Protein AF-A0A4R4NJF9-F1 (afdb_monomer)

Secondary structure (DSSP, 8-state):
-------PPPHHHHHHHHHHHHHHHHHHHHHHHHHTT-EEEEETTEEEEE-TT-S-EEEEEEEEEGGGTTEEEEE-TT--EEEESSGGGHHHHHHHHHHHHHHHTT-

Foldseek 3Di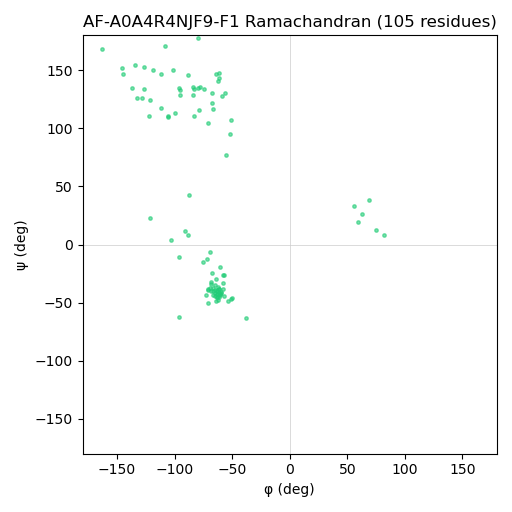:
DDDDPPPDPDPVVVVVVVQVLLQVLLVLLCVLLVVVVWDWDRDRQWIWTHHPPDPDIKIWGWFFDVVVVRFIFIAIPVRDTQGTSDNVCSVRSNVSVVVVNVVVRVD

pLDDT: mean 83.76, std 11.47, range [50.47, 93.5]

Nearest PDB structures (foldseek):
  7n9i-assembly1_A  TM=4.354E-01  e=1.749E-01  Drosophila melanogaster
  3t3t-assembly4_D  TM=5.006E-01  e=5.825E-01  Homo sapiens
  3s5d-assembly1_A-2  TM=4.688E-01  e=6.187E-01  Homo sapiens
  2ehb-assembly1_D  TM=4.301E-01  e=9.426E-01  Arabidopsis thaliana
  6szw-assembly1_B  TM=3.060E-01  e=6.861E+00  Homo sapiens

Mean predicted aligned error: 7.4 Å

Organism: NCBI:txid453573

Radius of gyration: 17.14 Å; Cα contacts (8 Å, |Δi|>4): 155; chains: 1; bounding box: 34×22×70 Å

Structure (mmCIF, N/CA/C/O backbone):
data_AF-A0A4R4NJF9-F1
#
_entry.id   AF-A0A4R4NJF9-F1
#
loop_
_atom_site.group_PDB
_atom_site.id
_atom_site.type_symbol
_atom_site.label_atom_id
_atom_site.label_alt_id
_atom_site.label_comp_id
_atom_site.label_asym_id
_atom_site.label_entity_id
_atom_site.label_seq_id
_atom_site.pdbx_PDB_ins_code
_atom_site.Cartn_x
_atom_site.Cartn_y
_atom_site.Cartn_z
_atom_site.occupancy
_atom_site.B_iso_or_equiv
_atom_site.auth_seq_id
_atom_site.auth_comp_id
_atom_site.auth_asym_id
_atom_site.auth_atom_id
_atom_site.pdbx_PDB_model_num
ATOM 1 N N . MET A 1 1 ? 17.545 3.839 -49.904 1.00 50.47 1 MET A N 1
ATOM 2 C CA . MET A 1 1 ? 17.760 2.913 -48.774 1.00 50.47 1 MET A CA 1
ATOM 3 C C . MET A 1 1 ? 16.885 3.394 -47.629 1.00 50.47 1 MET A C 1
ATOM 5 O O . MET A 1 1 ? 17.219 4.384 -46.998 1.00 50.47 1 MET A O 1
ATOM 9 N N . THR A 1 2 ? 15.707 2.802 -47.463 1.00 54.31 2 THR A N 1
ATOM 10 C CA . THR A 1 2 ? 14.732 3.157 -46.424 1.00 54.31 2 THR A CA 1
ATOM 11 C C . THR A 1 2 ? 15.118 2.455 -45.126 1.00 54.31 2 THR A C 1
ATOM 13 O O . THR A 1 2 ? 15.043 1.231 -45.040 1.00 54.31 2 THR A O 1
ATOM 16 N N . TYR A 1 3 ? 15.567 3.218 -44.128 1.00 50.59 3 TYR A N 1
ATOM 17 C CA . TYR A 1 3 ? 15.697 2.708 -42.766 1.00 50.59 3 TYR A CA 1
ATOM 18 C C . TYR A 1 3 ? 14.287 2.430 -42.240 1.00 50.59 3 TYR A C 1
ATOM 20 O O . TYR A 1 3 ? 13.448 3.323 -42.171 1.00 50.59 3 TYR A O 1
ATOM 28 N N . ARG A 1 4 ? 14.010 1.158 -41.957 1.00 57.78 4 ARG A N 1
ATOM 29 C CA . ARG A 1 4 ? 12.766 0.694 -41.350 1.00 57.78 4 ARG A CA 1
ATOM 30 C C . ARG A 1 4 ? 12.797 1.164 -39.899 1.00 57.78 4 ARG A C 1
ATOM 32 O O . ARG A 1 4 ? 13.586 0.637 -39.119 1.00 57.78 4 ARG A O 1
ATOM 39 N N . GLU A 1 5 ? 12.020 2.200 -39.605 1.00 57.69 5 GLU A N 1
ATOM 40 C CA . GLU A 1 5 ? 11.859 2.786 -38.276 1.00 57.69 5 GLU A CA 1
ATOM 41 C C . GLU A 1 5 ? 11.523 1.651 -37.307 1.00 57.69 5 GLU A C 1
ATOM 43 O O . GLU A 1 5 ? 10.489 0.990 -37.416 1.00 57.69 5 GLU A O 1
ATOM 48 N N . GLN A 1 6 ? 12.502 1.303 -36.474 1.00 56.31 6 GLN A N 1
ATOM 49 C CA . GLN A 1 6 ? 12.325 0.290 -35.453 1.00 56.31 6 GLN A CA 1
ATOM 50 C C . GLN A 1 6 ? 11.332 0.877 -34.460 1.00 56.31 6 GLN A C 1
ATOM 52 O O . GLN A 1 6 ? 11.587 1.951 -33.919 1.00 56.31 6 GLN A O 1
ATOM 57 N N . ASP A 1 7 ? 10.220 0.172 -34.276 1.00 59.66 7 ASP A N 1
ATOM 58 C CA . ASP A 1 7 ? 9.194 0.372 -33.255 1.00 59.66 7 ASP A CA 1
ATOM 59 C C . ASP A 1 7 ? 9.863 0.350 -31.866 1.00 59.66 7 ASP A C 1
ATOM 61 O O . ASP A 1 7 ? 9.924 -0.668 -31.180 1.00 59.66 7 ASP A O 1
ATOM 65 N N . HIS A 1 8 ? 10.530 1.449 -31.509 1.00 61.25 8 HIS A N 1
ATOM 66 C CA . HIS A 1 8 ? 11.015 1.686 -30.164 1.00 61.25 8 HIS A CA 1
ATOM 67 C C . HIS A 1 8 ? 9.796 2.153 -29.375 1.00 61.25 8 HIS A C 1
ATOM 69 O O . HIS A 1 8 ? 9.257 3.218 -29.702 1.00 61.25 8 HIS A O 1
ATOM 75 N N . PRO A 1 9 ? 9.352 1.395 -28.358 1.00 57.75 9 PRO A N 1
ATOM 76 C CA . PRO A 1 9 ? 8.269 1.854 -27.506 1.00 57.75 9 PRO A CA 1
ATOM 77 C C . PRO A 1 9 ? 8.661 3.214 -26.923 1.00 57.75 9 PRO A C 1
ATOM 79 O O . PRO A 1 9 ? 9.784 3.391 -26.439 1.00 57.75 9 PRO A O 1
ATOM 82 N N . GLN A 1 10 ? 7.758 4.191 -27.020 1.00 56.78 10 GLN A N 1
ATOM 83 C CA . GLN A 1 10 ? 7.988 5.508 -26.439 1.00 56.78 10 GLN A CA 1
ATOM 84 C C . GLN A 1 10 ? 8.151 5.347 -24.915 1.00 56.78 10 GLN A C 1
ATOM 86 O O . GLN A 1 10 ? 7.517 4.477 -24.314 1.00 56.78 10 GLN A O 1
ATOM 91 N N . PRO A 1 11 ? 8.969 6.178 -24.247 1.00 59.09 11 PRO A N 1
ATOM 92 C CA . PRO A 1 11 ? 9.157 6.098 -22.794 1.00 59.09 11 PRO A CA 1
ATOM 93 C C . PRO A 1 11 ? 7.840 6.229 -22.004 1.00 59.09 11 PRO A C 1
ATOM 95 O O . PRO A 1 11 ? 7.712 5.659 -20.923 1.00 59.09 11 PRO A O 1
ATOM 98 N N . SER A 1 12 ? 6.836 6.905 -22.566 1.00 63.78 12 SER A N 1
ATOM 99 C CA . SER A 1 12 ? 5.472 6.985 -22.032 1.00 63.78 12 SER A CA 1
ATOM 100 C C . SER A 1 12 ? 4.761 5.628 -21.948 1.00 63.78 12 SER A C 1
ATOM 102 O O . SER A 1 12 ? 4.094 5.375 -20.951 1.00 63.78 12 SER A O 1
ATOM 104 N N . ASP A 1 13 ? 4.940 4.729 -22.920 1.00 66.75 13 ASP A N 1
ATOM 105 C CA . ASP A 1 13 ? 4.321 3.393 -22.913 1.00 66.75 13 ASP A CA 1
ATOM 106 C C . ASP A 1 13 ? 4.903 2.487 -21.821 1.00 66.75 13 ASP A C 1
ATOM 108 O O . ASP A 1 13 ? 4.211 1.636 -21.264 1.00 66.75 13 ASP A O 1
ATOM 112 N N . LEU A 1 14 ? 6.187 2.658 -21.492 1.00 64.44 14 LEU A N 1
ATOM 113 C CA . LEU A 1 14 ? 6.824 1.922 -20.397 1.00 64.44 14 LEU A CA 1
ATOM 114 C C . LEU A 1 14 ? 6.319 2.405 -19.036 1.00 64.44 14 LEU A C 1
ATOM 116 O O . LEU A 1 14 ? 6.082 1.591 -18.146 1.00 64.44 14 LEU A O 1
ATOM 120 N N . GLN A 1 15 ? 6.118 3.715 -18.894 1.00 69.88 15 GLN A N 1
ATOM 121 C CA . GLN A 1 15 ? 5.618 4.320 -17.663 1.00 69.88 15 GLN A CA 1
ATOM 122 C C . GLN A 1 15 ? 4.139 3.988 -17.417 1.00 69.88 15 GLN A C 1
ATOM 124 O O . GLN A 1 15 ? 3.745 3.702 -16.289 1.00 69.88 15 GLN A O 1
ATOM 129 N N . ASP A 1 16 ? 3.338 3.958 -18.480 1.00 74.44 16 ASP A N 1
ATOM 130 C CA . ASP A 1 16 ? 1.936 3.540 -18.448 1.00 74.44 16 ASP A CA 1
ATOM 131 C C . ASP A 1 16 ? 1.793 2.051 -18.079 1.00 74.4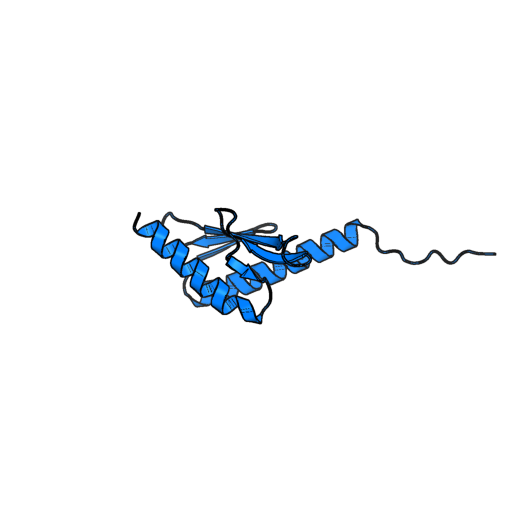4 16 ASP A C 1
ATOM 133 O O . ASP A 1 16 ? 0.987 1.672 -17.227 1.00 74.44 16 ASP A O 1
ATOM 137 N N . ARG A 1 17 ? 2.658 1.195 -18.635 1.00 75.25 17 ARG A N 1
ATOM 138 C CA . ARG A 1 17 ? 2.739 -0.224 -18.256 1.00 75.25 17 ARG A CA 1
ATOM 139 C C . ARG A 1 17 ? 3.093 -0.425 -16.790 1.00 75.25 17 ARG A C 1
ATOM 141 O O . ARG A 1 17 ? 2.489 -1.281 -16.144 1.00 75.25 17 ARG A O 1
ATOM 148 N N . ASP A 1 18 ? 4.045 0.347 -16.276 1.00 81.06 18 ASP A N 1
ATOM 149 C CA . ASP A 1 18 ? 4.435 0.290 -14.870 1.00 81.06 18 ASP A CA 1
ATOM 150 C C . ASP A 1 18 ? 3.276 0.672 -13.946 1.00 81.06 18 ASP A C 1
ATOM 152 O O . ASP A 1 18 ? 2.932 -0.076 -13.027 1.00 81.06 18 ASP A O 1
ATOM 156 N N . ALA A 1 19 ? 2.606 1.785 -14.254 1.00 82.44 19 ALA A N 1
ATOM 157 C CA . ALA A 1 19 ? 1.430 2.243 -13.524 1.00 82.44 19 ALA A CA 1
ATOM 158 C C . ALA A 1 19 ? 0.324 1.178 -13.521 1.00 82.44 19 ALA A C 1
ATOM 160 O O . ALA A 1 19 ? -0.225 0.850 -12.466 1.00 82.44 19 ALA A O 1
ATOM 161 N N . HIS A 1 20 ? 0.059 0.552 -14.671 1.00 85.62 20 HIS A N 1
ATOM 162 C CA . HIS A 1 20 ? -0.888 -0.554 -14.773 1.00 85.62 20 HIS A CA 1
ATOM 163 C C . HIS A 1 20 ? -0.474 -1.775 -13.940 1.00 85.62 20 HIS A C 1
ATOM 165 O O . HIS A 1 20 ? -1.322 -2.460 -13.363 1.00 85.62 20 HIS A O 1
ATOM 171 N N . GLU A 1 21 ? 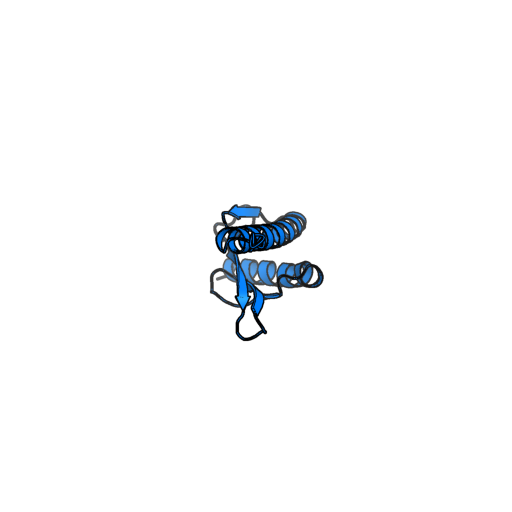0.818 -2.085 -13.850 1.00 86.00 21 GLU A N 1
ATOM 172 C CA . GLU A 1 21 ? 1.305 -3.212 -13.057 1.00 86.00 21 GLU A CA 1
ATOM 173 C C . GLU A 1 21 ? 1.224 -2.945 -11.551 1.00 86.00 21 GLU A C 1
ATOM 175 O O . GLU A 1 21 ? 0.729 -3.790 -10.799 1.00 86.00 21 GLU A O 1
ATOM 180 N N . VAL A 1 22 ? 1.621 -1.745 -11.126 1.00 88.94 22 VAL A N 1
ATOM 181 C CA . VAL A 1 22 ? 1.425 -1.210 -9.772 1.00 88.94 22 VAL A CA 1
ATOM 182 C C . VAL A 1 22 ? -0.049 -1.290 -9.384 1.00 88.94 22 VAL A C 1
ATOM 184 O O . VAL A 1 22 ? -0.386 -1.829 -8.327 1.00 88.94 22 VAL A O 1
ATOM 187 N N . GLN A 1 23 ? -0.944 -0.833 -10.257 1.00 89.00 23 GLN A N 1
ATOM 188 C CA . GLN A 1 23 ? -2.376 -0.830 -9.990 1.00 89.00 23 GLN A CA 1
ATOM 189 C C . GLN A 1 23 ? -2.950 -2.248 -9.905 1.00 89.00 23 GLN A C 1
ATOM 191 O O . GLN A 1 23 ? -3.727 -2.531 -8.995 1.00 89.00 23 GLN A O 1
ATOM 196 N N . ARG A 1 24 ? -2.521 -3.179 -10.771 1.00 90.75 24 ARG A N 1
ATOM 197 C CA . ARG A 1 24 ? -2.911 -4.600 -10.676 1.00 90.75 24 ARG A CA 1
ATOM 198 C C . ARG A 1 24 ? -2.451 -5.245 -9.369 1.00 90.75 24 ARG A C 1
ATOM 200 O O . ARG A 1 24 ? -3.226 -5.975 -8.752 1.00 90.75 24 ARG A O 1
ATOM 207 N N . ARG A 1 25 ? -1.224 -4.965 -8.922 1.00 91.12 25 ARG A N 1
ATOM 208 C CA . ARG A 1 25 ? -0.684 -5.465 -7.644 1.00 91.12 25 ARG A CA 1
ATOM 209 C C . ARG A 1 25 ? -1.467 -4.926 -6.451 1.00 91.12 25 ARG A C 1
ATOM 211 O O . ARG A 1 25 ? -1.911 -5.698 -5.603 1.00 91.12 25 ARG A O 1
ATOM 218 N N . LEU A 1 26 ? -1.701 -3.615 -6.419 1.00 92.56 26 LEU A N 1
ATOM 219 C CA . LEU A 1 26 ? -2.492 -2.968 -5.372 1.00 92.56 26 LEU A CA 1
ATOM 220 C C . LEU A 1 26 ? -3.944 -3.460 -5.366 1.00 92.56 26 LEU A C 1
ATOM 222 O O . LEU A 1 26 ? -4.494 -3.710 -4.297 1.00 92.56 26 LEU A O 1
ATOM 226 N N . ALA A 1 27 ? -4.551 -3.674 -6.535 1.00 92.00 27 ALA A N 1
ATOM 227 C CA . ALA A 1 27 ? -5.890 -4.244 -6.643 1.00 92.00 27 ALA A CA 1
ATOM 228 C C . ALA A 1 27 ? -5.955 -5.677 -6.090 1.00 92.00 27 ALA A C 1
ATOM 230 O O . ALA A 1 27 ? -6.890 -6.006 -5.359 1.00 92.00 27 ALA A O 1
ATOM 231 N N . ALA A 1 28 ? -4.956 -6.517 -6.385 1.00 92.38 28 ALA A N 1
ATOM 232 C CA . ALA A 1 28 ? -4.872 -7.875 -5.849 1.00 92.38 28 ALA A CA 1
ATOM 233 C C . ALA A 1 28 ? -4.718 -7.876 -4.318 1.00 92.38 28 ALA A C 1
ATOM 235 O O . ALA A 1 28 ? -5.412 -8.624 -3.624 1.00 92.38 28 ALA A O 1
ATOM 236 N N . LEU A 1 29 ? -3.877 -6.988 -3.778 1.00 92.12 29 LEU A N 1
ATOM 237 C CA . LEU A 1 29 ? -3.757 -6.783 -2.335 1.00 92.12 29 LEU A CA 1
ATOM 238 C C . LEU A 1 29 ? -5.082 -6.298 -1.726 1.00 92.12 29 LEU A C 1
ATOM 240 O O . LEU A 1 29 ? -5.527 -6.841 -0.717 1.00 92.12 29 LEU A O 1
ATOM 244 N N . GLY A 1 30 ? -5.749 -5.331 -2.359 1.00 92.75 30 GLY A N 1
ATOM 245 C CA . GLY A 1 30 ? -7.041 -4.804 -1.920 1.00 92.75 30 GLY A CA 1
ATOM 246 C C . GLY A 1 30 ? -8.142 -5.864 -1.895 1.00 92.75 30 GLY A C 1
ATOM 247 O O . GLY A 1 30 ? -8.879 -5.970 -0.917 1.00 92.75 30 GLY A O 1
ATOM 248 N N . ALA A 1 31 ? -8.226 -6.712 -2.923 1.00 93.00 31 ALA A N 1
ATOM 249 C CA . ALA A 1 31 ? -9.152 -7.845 -2.950 1.00 93.00 31 ALA A CA 1
ATOM 250 C C . ALA A 1 31 ? -8.889 -8.824 -1.794 1.00 93.00 31 ALA A C 1
AT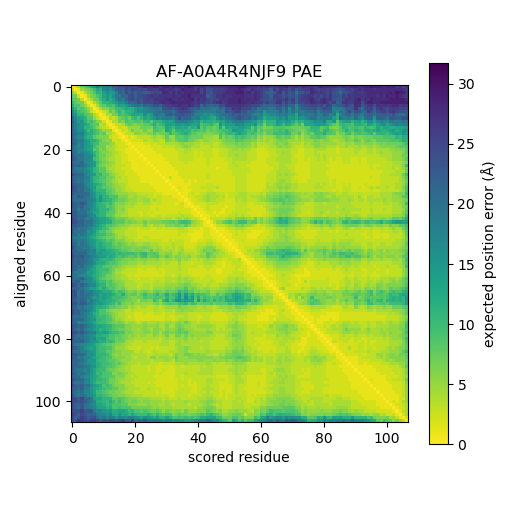OM 252 O O . ALA A 1 31 ? -9.823 -9.270 -1.122 1.00 93.00 31 ALA A O 1
ATOM 253 N N . HIS A 1 32 ? -7.615 -9.102 -1.511 1.00 92.50 32 HIS A N 1
ATOM 254 C CA . HIS A 1 32 ? -7.213 -9.959 -0.398 1.00 92.50 32 HIS A CA 1
ATOM 255 C C . HIS A 1 32 ? -7.576 -9.357 0.972 1.00 92.50 32 HIS A C 1
ATOM 257 O O . HIS A 1 32 ? -8.056 -10.065 1.858 1.00 92.50 32 HIS A O 1
ATOM 263 N N . MET A 1 33 ? -7.424 -8.041 1.146 1.00 91.81 33 MET A N 1
ATOM 264 C CA . MET A 1 33 ? -7.833 -7.325 2.366 1.00 91.81 33 MET A CA 1
ATOM 265 C C . MET A 1 33 ? -9.349 -7.267 2.551 1.00 91.81 33 MET A C 1
ATOM 267 O O . MET A 1 33 ? -9.834 -7.490 3.662 1.00 91.81 33 MET A O 1
ATOM 271 N N . ARG A 1 34 ? -10.110 -7.052 1.473 1.00 91.06 34 ARG A N 1
ATOM 272 C CA . ARG A 1 34 ? -11.578 -7.143 1.506 1.00 91.06 34 ARG A CA 1
ATOM 273 C C . ARG A 1 34 ? -12.043 -8.524 1.963 1.00 91.06 34 ARG A C 1
ATOM 275 O O . ARG A 1 34 ? -12.969 -8.621 2.765 1.00 91.06 34 ARG A O 1
ATOM 282 N N . GLY A 1 35 ? -11.349 -9.589 1.550 1.00 90.06 35 GLY A N 1
ATOM 283 C CA . GLY A 1 35 ? -11.573 -10.949 2.060 1.00 90.06 35 GLY A CA 1
ATOM 284 C C . GLY A 1 35 ? -11.408 -11.078 3.583 1.00 90.06 35 GLY A C 1
ATOM 285 O O . GLY A 1 35 ? -12.058 -11.916 4.206 1.00 90.06 35 GLY A O 1
ATOM 286 N N . ARG A 1 36 ? -10.606 -10.205 4.206 1.00 87.25 36 ARG A N 1
ATOM 287 C CA . ARG A 1 36 ? -10.430 -10.101 5.665 1.00 87.25 36 ARG A CA 1
ATOM 288 C C . ARG A 1 36 ? -11.394 -9.124 6.349 1.00 87.25 36 ARG A C 1
ATOM 290 O O . ARG A 1 36 ? -11.211 -8.841 7.528 1.00 87.25 36 ARG A O 1
ATOM 297 N N . ARG A 1 37 ? -12.428 -8.640 5.650 1.00 89.50 37 ARG A N 1
ATOM 298 C CA . ARG A 1 37 ? -13.398 -7.637 6.140 1.00 89.50 37 ARG A CA 1
ATOM 299 C C . ARG A 1 37 ? -12.782 -6.269 6.465 1.00 89.50 37 ARG A C 1
ATOM 301 O O . ARG A 1 37 ? -13.323 -5.540 7.293 1.00 89.50 37 ARG A O 1
ATOM 308 N N . LEU A 1 38 ? -11.674 -5.925 5.815 1.00 90.44 38 LEU A N 1
ATOM 309 C CA . LEU A 1 38 ? -11.128 -4.570 5.840 1.00 90.44 38 LEU A CA 1
ATOM 310 C C . LEU A 1 38 ? -11.759 -3.742 4.721 1.00 90.44 38 LEU A C 1
ATOM 312 O O . LEU A 1 38 ? -12.052 -4.267 3.643 1.00 90.44 38 LEU A O 1
ATOM 316 N N . ASP A 1 39 ? -11.958 -2.456 4.988 1.00 91.25 39 ASP A N 1
ATOM 317 C CA . ASP A 1 39 ? -12.337 -1.500 3.960 1.00 91.25 39 ASP A CA 1
ATOM 318 C C . ASP A 1 39 ? -11.093 -1.139 3.150 1.00 91.25 39 ASP A C 1
ATOM 320 O O . ASP A 1 39 ? -10.010 -0.950 3.710 1.00 91.25 39 ASP A O 1
ATOM 324 N N . THR A 1 40 ? -11.222 -1.108 1.828 1.00 93.38 40 THR A N 1
ATOM 325 C CA . THR A 1 40 ? -10.108 -0.729 0.964 1.00 93.38 40 THR A CA 1
ATOM 326 C C . THR A 1 40 ? -10.570 0.189 -0.139 1.00 93.38 40 THR A C 1
ATOM 328 O O . THR A 1 40 ? -11.524 -0.150 -0.844 1.00 93.38 40 THR A O 1
ATOM 331 N N . ASP A 1 41 ? -9.819 1.251 -0.371 1.00 93.06 41 ASP A N 1
ATOM 332 C CA . ASP A 1 41 ? -10.024 2.183 -1.468 1.00 93.06 41 ASP A CA 1
ATOM 333 C C . ASP A 1 41 ? -8.765 2.221 -2.338 1.00 93.06 41 ASP A C 1
ATOM 335 O O . ASP A 1 41 ? -7.658 2.406 -1.836 1.00 93.06 41 ASP A O 1
ATOM 339 N N . LEU A 1 42 ? -8.918 1.960 -3.637 1.00 91.56 42 LEU A N 1
ATOM 340 C CA . LEU A 1 42 ? -7.806 1.978 -4.584 1.00 91.56 42 LEU A CA 1
ATOM 341 C C . LEU A 1 42 ? -7.833 3.312 -5.327 1.00 91.56 42 LEU A C 1
ATOM 343 O O . LEU A 1 42 ? -8.736 3.551 -6.124 1.00 91.56 42 LEU A O 1
ATOM 347 N N . ASN A 1 43 ? -6.814 4.131 -5.095 1.00 87.31 43 ASN A N 1
ATOM 348 C CA . ASN A 1 43 ? -6.567 5.393 -5.779 1.00 87.31 43 ASN A CA 1
ATOM 349 C C . ASN A 1 43 ? -5.372 5.278 -6.732 1.00 87.31 43 ASN A C 1
ATOM 351 O O . ASN A 1 43 ? -4.654 4.276 -6.737 1.00 87.31 43 ASN A O 1
ATOM 355 N N . ASP A 1 44 ? -5.162 6.309 -7.549 1.00 80.62 44 ASP A N 1
ATOM 356 C CA . ASP A 1 44 ? -4.108 6.388 -8.568 1.00 80.62 44 ASP A CA 1
ATOM 357 C C . ASP A 1 44 ? -2.712 6.069 -7.975 1.00 80.62 44 ASP A C 1
ATOM 359 O O . ASP A 1 44 ? -2.074 6.895 -7.322 1.00 80.62 44 ASP A O 1
ATOM 363 N N . GLY A 1 45 ? -2.278 4.807 -8.093 1.00 84.19 45 GLY A N 1
ATOM 364 C CA . GLY A 1 45 ? -1.013 4.297 -7.545 1.00 84.19 45 GLY A CA 1
ATOM 365 C C . GLY A 1 45 ? -0.955 4.054 -6.025 1.00 84.19 45 GLY A C 1
ATOM 366 O O . GLY A 1 45 ? 0.138 3.843 -5.489 1.00 84.19 45 GLY A O 1
ATOM 367 N N . SER A 1 46 ? -2.083 4.064 -5.306 1.00 90.88 46 SER A N 1
ATOM 368 C CA . SER A 1 46 ? -2.120 3.813 -3.854 1.00 90.88 46 SER A CA 1
ATOM 369 C C . SER A 1 46 ? -3.379 3.068 -3.406 1.00 90.88 46 SER A C 1
ATOM 371 O O . SER A 1 46 ? -4.426 3.155 -4.030 1.00 90.88 46 SER A O 1
ATOM 373 N N . LEU A 1 47 ? -3.276 2.304 -2.324 1.00 93.06 47 LEU A N 1
ATOM 374 C CA . LEU A 1 47 ? -4.368 1.550 -1.719 1.00 93.06 47 LEU A CA 1
ATOM 375 C C . LEU A 1 47 ? -4.533 2.002 -0.271 1.00 93.06 47 LEU A C 1
ATOM 377 O O . LEU A 1 47 ? -3.691 1.700 0.570 1.00 93.06 47 LEU A O 1
ATOM 381 N N . SER A 1 48 ? -5.620 2.688 0.037 1.00 92.94 48 SER A N 1
ATOM 382 C CA . SER A 1 48 ? -6.018 2.965 1.412 1.00 92.94 48 SER A CA 1
ATOM 383 C C . SER A 1 48 ? -6.700 1.734 2.000 1.00 92.94 48 SER A C 1
ATOM 385 O O . SER A 1 48 ? -7.535 1.112 1.348 1.00 92.94 48 SER A O 1
ATOM 387 N N . VAL A 1 49 ? -6.333 1.360 3.222 1.00 92.12 49 VAL A N 1
ATOM 388 C CA . VAL A 1 49 ? -6.875 0.214 3.957 1.00 92.12 49 VAL A CA 1
ATOM 389 C C . VAL A 1 49 ? -7.310 0.694 5.334 1.00 92.12 49 VAL A C 1
ATOM 391 O O . VAL A 1 49 ? -6.513 1.275 6.063 1.00 92.12 49 VAL A O 1
ATOM 394 N N . ALA A 1 50 ? -8.557 0.438 5.705 1.00 91.56 50 ALA A N 1
ATOM 395 C CA . ALA A 1 50 ? -9.133 0.871 6.971 1.00 91.56 50 ALA A CA 1
ATOM 396 C C . ALA A 1 50 ? -9.909 -0.265 7.643 1.00 91.56 50 ALA A C 1
ATOM 398 O O . ALA A 1 50 ? -10.412 -1.184 6.990 1.00 91.56 50 ALA A O 1
ATOM 399 N N . VAL A 1 51 ? -10.038 -0.201 8.969 1.00 88.56 51 VAL A N 1
ATOM 400 C CA . VAL A 1 51 ? -10.992 -1.059 9.681 1.00 88.56 51 VAL A CA 1
ATOM 401 C C . VAL A 1 51 ? -12.362 -0.382 9.637 1.00 88.56 51 VAL A C 1
ATOM 403 O O . VAL A 1 51 ? -12.470 0.792 9.998 1.00 88.56 51 VAL A O 1
ATOM 406 N N . PRO A 1 52 ? -13.430 -1.087 9.221 1.00 86.62 52 PRO A N 1
ATOM 407 C CA . PRO A 1 52 ? -14.756 -0.489 9.144 1.00 86.62 52 PRO A CA 1
ATOM 408 C C . PRO A 1 52 ? -15.203 0.038 10.514 1.00 86.62 52 PRO A C 1
ATOM 410 O O . PRO A 1 52 ? -15.181 -0.681 11.514 1.00 86.62 52 PRO A O 1
ATOM 413 N N . GLY A 1 53 ? -15.618 1.306 10.553 1.00 85.38 53 GLY A N 1
ATOM 414 C CA . GLY A 1 53 ? -16.038 1.986 11.783 1.00 85.38 53 GLY A CA 1
ATOM 415 C C . GLY A 1 53 ? -14.891 2.532 12.642 1.00 85.38 53 GLY A C 1
ATOM 416 O O . GLY A 1 53 ? -15.142 2.994 13.756 1.00 85.38 53 GLY A O 1
ATOM 417 N N . LYS A 1 54 ? -13.649 2.498 12.148 1.00 84.94 54 LYS A N 1
ATOM 418 C CA . LYS A 1 54 ? -12.483 3.117 12.788 1.00 84.94 54 LYS A CA 1
ATOM 419 C C . LYS A 1 54 ? -11.982 4.300 11.954 1.00 84.94 54 LYS A C 1
ATOM 421 O O . LYS A 1 54 ? -12.088 4.257 10.732 1.00 84.94 54 LYS A O 1
ATOM 426 N N . PRO A 1 55 ? -11.452 5.357 12.595 1.00 82.62 55 PRO A N 1
ATOM 427 C CA . PRO A 1 55 ? -10.933 6.523 11.882 1.00 82.62 55 PRO A CA 1
ATOM 428 C C . PRO A 1 55 ? -9.569 6.268 11.226 1.00 82.62 55 PRO A C 1
ATOM 430 O O . PRO A 1 55 ? -9.127 7.068 10.407 1.00 82.62 55 PRO A O 1
ATOM 433 N N . GLU A 1 56 ? -8.882 5.193 11.604 1.00 86.44 56 GLU A N 1
ATOM 434 C CA . GLU A 1 56 ? -7.525 4.923 11.147 1.00 86.44 56 GLU A CA 1
ATO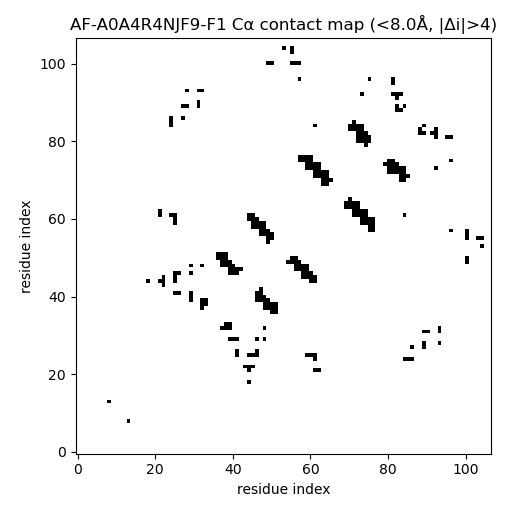M 435 C C . GLU A 1 56 ? -7.499 4.243 9.787 1.00 86.44 56 GLU A C 1
ATOM 437 O O . GLU A 1 56 ? -8.210 3.267 9.525 1.00 86.44 56 GLU A O 1
ATOM 442 N N . VAL A 1 57 ? -6.630 4.779 8.938 1.00 89.50 57 VAL A N 1
ATOM 443 C CA . VAL A 1 57 ? -6.435 4.367 7.556 1.00 89.50 57 VAL A CA 1
ATOM 444 C C . VAL A 1 57 ? -4.938 4.226 7.328 1.00 89.50 57 VAL A C 1
ATOM 446 O O . VAL A 1 57 ? -4.184 5.174 7.547 1.00 89.50 57 VAL A O 1
ATOM 449 N N . ASP A 1 58 ? -4.509 3.067 6.845 1.00 90.19 58 ASP A N 1
ATOM 450 C CA . ASP A 1 58 ? -3.151 2.870 6.357 1.00 90.19 58 ASP A CA 1
ATOM 451 C C . ASP A 1 58 ? -3.125 3.039 4.837 1.00 90.19 58 ASP A C 1
ATOM 453 O O . ASP A 1 58 ? -3.992 2.541 4.122 1.00 90.19 58 ASP A O 1
ATOM 457 N N . THR A 1 59 ? -2.142 3.776 4.331 1.00 92.88 59 THR A N 1
ATOM 458 C CA . THR A 1 59 ? -2.000 4.030 2.893 1.00 92.88 59 THR A CA 1
ATOM 459 C C . THR A 1 59 ? -0.854 3.202 2.357 1.00 92.88 59 THR A C 1
ATOM 461 O O . THR A 1 59 ? 0.313 3.460 2.647 1.00 92.88 59 THR A O 1
ATOM 464 N N . ILE A 1 60 ? -1.193 2.209 1.550 1.00 93.50 60 ILE A N 1
ATOM 465 C CA . ILE A 1 60 ? -0.250 1.277 0.960 1.00 93.50 60 ILE A CA 1
ATOM 466 C C . ILE A 1 60 ? 0.119 1.750 -0.438 1.00 93.50 60 ILE A C 1
ATOM 468 O O . ILE A 1 60 ? -0.737 2.012 -1.277 1.00 93.50 60 ILE A O 1
ATOM 472 N N . THR A 1 61 ? 1.410 1.838 -0.719 1.00 93.31 61 THR A N 1
ATOM 473 C CA . THR A 1 61 ? 1.924 2.161 -2.055 1.00 93.31 61 THR A CA 1
ATOM 474 C C . THR A 1 61 ? 2.768 1.009 -2.572 1.00 93.31 61 THR A C 1
ATOM 476 O O . THR A 1 61 ? 3.364 0.268 -1.792 1.00 93.31 61 THR A O 1
ATOM 479 N N . CYS A 1 62 ? 2.810 0.831 -3.891 1.00 91.88 62 CYS A N 1
ATOM 480 C CA . CYS A 1 62 ? 3.666 -0.163 -4.524 1.00 91.88 62 CYS A CA 1
ATOM 481 C C . CYS A 1 62 ? 4.749 0.568 -5.317 1.00 91.88 62 CYS A C 1
ATOM 483 O O . CYS A 1 62 ? 4.441 1.363 -6.201 1.00 91.88 62 CYS A O 1
ATOM 485 N N . ARG A 1 63 ? 6.012 0.368 -4.932 1.00 88.94 63 ARG A N 1
ATOM 486 C CA . ARG A 1 63 ? 7.161 1.071 -5.519 1.00 88.94 63 ARG A CA 1
ATOM 487 C C . ARG A 1 63 ? 8.381 0.158 -5.593 1.00 88.94 63 ARG A C 1
ATOM 489 O O . ARG A 1 63 ? 8.553 -0.665 -4.683 1.00 88.94 63 ARG A O 1
ATOM 496 N N . PRO A 1 64 ? 9.235 0.317 -6.619 1.00 87.38 64 PRO A N 1
ATOM 497 C CA . PRO A 1 64 ? 10.492 -0.407 -6.701 1.00 87.38 64 PRO A CA 1
ATOM 498 C C . PRO A 1 64 ? 11.400 -0.034 -5.527 1.00 87.38 64 PRO A C 1
ATOM 500 O O . PRO A 1 64 ? 11.458 1.121 -5.090 1.00 87.38 64 PRO A O 1
ATOM 503 N N . ARG A 1 65 ? 12.097 -1.033 -4.990 1.00 86.06 65 ARG A N 1
ATOM 504 C CA . ARG A 1 65 ? 13.081 -0.868 -3.924 1.00 86.06 65 ARG A CA 1
ATOM 505 C C . ARG A 1 65 ? 14.483 -1.010 -4.528 1.00 86.06 65 ARG A C 1
ATOM 507 O O . ARG A 1 65 ? 14.879 -2.130 -4.847 1.00 86.06 65 ARG A O 1
ATOM 514 N N . PRO A 1 66 ? 15.281 0.071 -4.622 1.00 80.81 66 PRO A N 1
ATOM 515 C CA . PRO A 1 66 ? 16.591 0.018 -5.280 1.00 80.81 66 PRO A CA 1
ATOM 516 C C . PRO A 1 66 ? 17.574 -0.918 -4.562 1.00 80.81 66 PRO A C 1
ATOM 518 O O . PRO A 1 66 ? 18.409 -1.561 -5.187 1.00 80.81 66 PRO A O 1
ATOM 521 N N . SER A 1 67 ? 17.442 -1.072 -3.240 1.00 82.38 67 SER A N 1
ATOM 522 C CA . SER A 1 67 ? 18.258 -2.006 -2.450 1.00 82.38 67 SER A CA 1
ATOM 523 C C . SER A 1 67 ? 17.957 -3.489 -2.709 1.00 82.38 67 SER A C 1
ATOM 525 O O . SER A 1 67 ? 18.644 -4.334 -2.149 1.00 82.38 67 SER A O 1
ATOM 527 N N . ASP A 1 68 ? 16.930 -3.800 -3.502 1.00 83.00 68 ASP A N 1
ATOM 528 C CA . ASP A 1 68 ? 16.425 -5.155 -3.751 1.00 83.00 68 ASP A CA 1
ATOM 529 C C . ASP A 1 68 ? 16.464 -5.522 -5.248 1.00 83.00 68 ASP A C 1
ATOM 531 O O . ASP A 1 68 ? 15.703 -6.364 -5.716 1.00 83.00 68 ASP A O 1
ATOM 535 N N . GLY A 1 69 ? 17.323 -4.852 -6.026 1.00 81.00 69 GLY A N 1
ATOM 536 C CA . GLY A 1 69 ? 17.395 -5.035 -7.480 1.00 81.00 69 GLY A CA 1
ATOM 537 C C . GLY A 1 69 ? 16.158 -4.505 -8.209 1.00 81.00 69 GLY A C 1
ATOM 538 O O . GLY A 1 69 ? 15.669 -5.158 -9.126 1.00 81.00 69 GLY A O 1
ATOM 539 N N . ASP A 1 70 ? 15.622 -3.370 -7.747 1.00 83.38 70 ASP A N 1
ATOM 540 C CA . ASP A 1 70 ? 14.438 -2.694 -8.301 1.00 83.38 70 ASP A CA 1
ATOM 541 C C . ASP A 1 70 ? 13.154 -3.538 -8.295 1.00 83.38 70 ASP A C 1
ATOM 543 O O . ASP A 1 70 ? 12.172 -3.226 -8.968 1.00 83.38 70 ASP A O 1
ATOM 547 N N . ARG A 1 71 ? 13.109 -4.584 -7.461 1.00 87.50 71 ARG A N 1
ATOM 548 C CA . ARG A 1 71 ? 11.884 -5.343 -7.208 1.00 87.50 71 ARG A CA 1
ATOM 549 C C . ARG A 1 71 ? 10.813 -4.441 -6.605 1.00 87.50 71 ARG A C 1
ATOM 551 O O . ARG A 1 71 ? 11.103 -3.575 -5.777 1.00 87.50 71 ARG A O 1
ATOM 558 N N . TYR A 1 72 ? 9.559 -4.670 -6.981 1.00 89.19 72 TYR A N 1
ATOM 559 C CA . TYR A 1 72 ? 8.419 -3.941 -6.429 1.00 89.19 72 TYR A CA 1
ATOM 560 C C . TYR A 1 72 ? 8.121 -4.422 -5.020 1.00 89.19 72 TYR A C 1
ATOM 562 O O . TYR A 1 72 ? 8.054 -5.621 -4.762 1.00 89.19 72 TYR A O 1
ATOM 570 N N . TRP A 1 73 ? 7.909 -3.479 -4.113 1.00 93.50 73 TRP A N 1
ATOM 571 C CA . TRP A 1 73 ? 7.553 -3.737 -2.724 1.00 93.50 73 TRP A CA 1
ATOM 572 C C . TRP A 1 73 ? 6.292 -2.962 -2.359 1.00 93.50 73 TRP A C 1
ATOM 574 O O . TRP A 1 73 ? 6.015 -1.905 -2.930 1.00 93.50 73 TRP A O 1
ATOM 584 N N . TYR A 1 74 ? 5.539 -3.485 -1.395 1.00 92.69 74 TYR A N 1
ATOM 585 C CA . TYR A 1 74 ? 4.486 -2.749 -0.708 1.00 92.69 74 TYR A CA 1
ATOM 586 C C . TYR A 1 74 ? 5.089 -1.931 0.429 1.00 92.69 74 TYR A C 1
ATOM 588 O O . TYR A 1 74 ? 5.904 -2.429 1.209 1.00 92.69 74 TYR A O 1
ATOM 596 N N . TRP A 1 75 ? 4.655 -0.684 0.535 1.00 92.31 75 TRP A N 1
ATOM 597 C CA . TRP A 1 75 ? 5.109 0.283 1.525 1.00 92.31 75 TRP A CA 1
ATOM 598 C C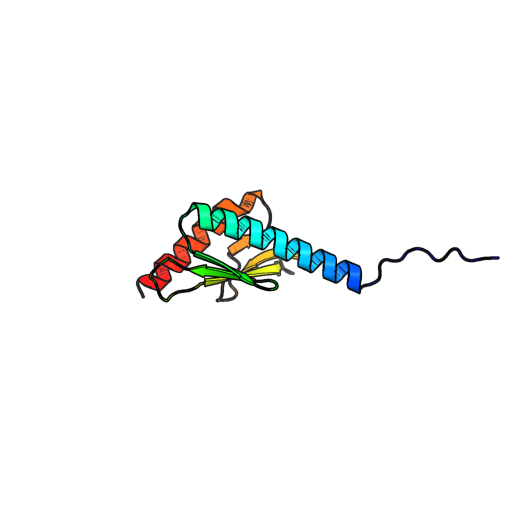 . TRP A 1 75 ? 3.903 0.843 2.266 1.00 92.31 75 TRP A C 1
ATOM 600 O O . TRP A 1 75 ? 2.933 1.215 1.612 1.00 92.31 75 TRP A O 1
ATOM 610 N N . ASN A 1 76 ? 3.962 0.924 3.596 1.00 90.25 76 ASN A N 1
ATOM 611 C CA . ASN A 1 76 ? 2.892 1.530 4.401 1.00 90.25 76 ASN A CA 1
ATOM 612 C C . ASN A 1 76 ? 2.970 3.069 4.401 1.00 90.25 76 ASN A C 1
ATOM 614 O O . ASN A 1 76 ? 3.930 3.661 3.888 1.00 90.25 76 ASN A O 1
ATOM 618 N N . GLY A 1 77 ? 2.011 3.728 5.063 1.00 85.69 77 GLY A N 1
ATOM 619 C CA . GLY A 1 77 ? 1.982 5.191 5.182 1.00 85.69 77 GLY A CA 1
ATOM 620 C C . GLY A 1 77 ? 3.213 5.783 5.887 1.00 85.69 77 GLY A C 1
ATOM 621 O O . GLY A 1 77 ? 3.546 6.953 5.700 1.00 85.69 77 GLY A O 1
ATOM 622 N N . LYS A 1 78 ? 3.953 4.958 6.640 1.00 86.31 78 LYS A N 1
ATOM 623 C CA . LYS A 1 78 ? 5.204 5.310 7.332 1.00 86.31 78 LYS A CA 1
ATOM 624 C C . LYS A 1 78 ? 6.450 5.110 6.456 1.00 86.31 78 LYS A C 1
ATOM 626 O O . LYS A 1 78 ? 7.567 5.230 6.956 1.00 86.31 78 LYS A O 1
ATOM 631 N N . LYS A 1 79 ? 6.287 4.812 5.159 1.00 85.25 79 LYS A N 1
ATOM 632 C CA . LYS A 1 79 ? 7.374 4.476 4.218 1.00 85.25 79 LYS A CA 1
ATOM 633 C C . LYS A 1 79 ? 8.231 3.307 4.705 1.00 85.25 79 LYS A C 1
ATOM 635 O O . LYS A 1 79 ? 9.433 3.259 4.445 1.00 85.25 79 LYS A O 1
ATOM 640 N N . GLN A 1 80 ? 7.620 2.359 5.403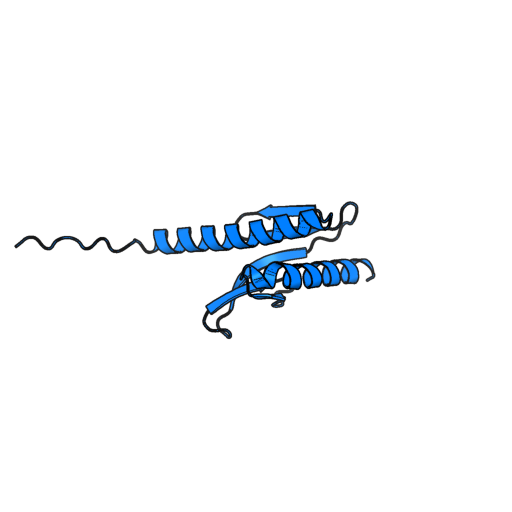 1.00 88.12 80 GLN A N 1
ATOM 641 C CA . GLN A 1 80 ? 8.280 1.131 5.814 1.00 88.12 80 GLN A CA 1
ATOM 642 C C . GLN A 1 80 ? 7.969 0.033 4.794 1.00 88.12 80 GLN A C 1
ATOM 644 O O . GLN A 1 80 ? 6.804 -0.129 4.413 1.00 88.12 80 GLN A O 1
ATOM 649 N N . PRO A 1 81 ? 8.987 -0.717 4.341 1.00 90.38 81 PRO A N 1
ATOM 650 C CA . PRO A 1 81 ? 8.772 -1.854 3.464 1.00 90.38 81 PRO A CA 1
ATOM 651 C C . PRO A 1 81 ? 8.033 -2.953 4.232 1.00 90.38 81 PRO A C 1
ATOM 653 O O . PRO A 1 81 ? 8.428 -3.324 5.337 1.00 90.38 81 PRO A O 1
ATOM 656 N N . ILE A 1 82 ? 6.959 -3.466 3.639 1.00 90.31 82 ILE A N 1
ATOM 657 C CA . ILE A 1 82 ? 6.112 -4.499 4.241 1.00 90.31 82 ILE A CA 1
ATOM 658 C C . ILE A 1 82 ? 6.544 -5.868 3.725 1.00 90.31 82 ILE A C 1
ATOM 660 O O . ILE A 1 82 ? 6.980 -6.717 4.495 1.00 90.31 82 ILE A O 1
ATOM 664 N N . ALA A 1 83 ? 6.425 -6.054 2.411 1.00 92.31 83 ALA A N 1
ATOM 665 C CA . ALA A 1 83 ? 6.781 -7.267 1.690 1.00 92.31 83 ALA A CA 1
ATOM 666 C C . ALA A 1 83 ? 6.897 -6.961 0.191 1.00 92.31 83 ALA A C 1
ATOM 668 O O . ALA A 1 83 ? 6.467 -5.903 -0.277 1.00 92.31 83 ALA A O 1
ATOM 669 N N . GLN A 1 84 ? 7.446 -7.907 -0.565 1.00 92.62 84 GLN A N 1
ATOM 670 C CA . GLN A 1 84 ? 7.513 -7.831 -2.022 1.00 92.62 84 GLN A CA 1
ATOM 671 C C . GLN A 1 84 ? 6.110 -7.834 -2.646 1.00 92.62 84 GLN A C 1
ATOM 673 O O . GLN A 1 84 ? 5.191 -8.488 -2.152 1.00 92.62 84 GLN A O 1
ATOM 678 N N . ALA A 1 85 ? 5.949 -7.124 -3.760 1.00 90.88 85 ALA A N 1
ATOM 679 C CA . ALA A 1 85 ? 4.694 -7.003 -4.494 1.00 90.88 85 ALA A CA 1
ATOM 680 C C . ALA A 1 85 ? 4.506 -8.122 -5.532 1.00 90.88 85 ALA A C 1
ATOM 682 O O . ALA A 1 85 ? 4.070 -7.895 -6.664 1.00 90.88 85 ALA A O 1
ATOM 683 N N . GLU A 1 86 ? 4.848 -9.343 -5.124 1.00 88.25 86 GLU A N 1
ATOM 684 C CA . GLU A 1 86 ? 4.648 -10.574 -5.884 1.00 88.25 86 GLU A CA 1
ATOM 685 C C . GLU A 1 86 ? 3.412 -11.318 -5.342 1.00 88.25 86 GLU A C 1
ATOM 687 O O . GLU A 1 86 ? 3.092 -11.203 -4.153 1.00 88.25 86 GLU A O 1
ATOM 692 N N . PRO A 1 87 ? 2.689 -12.076 -6.185 1.00 83.69 87 PRO A N 1
ATOM 693 C CA . PRO A 1 87 ? 1.435 -12.727 -5.801 1.00 83.69 87 PRO A CA 1
ATOM 694 C C . PRO A 1 87 ? 1.574 -13.686 -4.609 1.00 83.69 87 PRO A C 1
ATOM 696 O O . PRO A 1 87 ? 0.668 -13.768 -3.784 1.00 83.69 87 PRO A O 1
ATOM 699 N N . GLU A 1 88 ? 2.716 -14.360 -4.470 1.00 88.69 88 GLU A N 1
ATOM 700 C CA . GLU A 1 88 ? 3.005 -15.262 -3.346 1.00 88.69 88 GLU A CA 1
ATOM 701 C C . GLU A 1 88 ? 3.146 -14.544 -1.993 1.00 88.69 88 GLU A C 1
ATOM 703 O O . GLU A 1 88 ? 2.881 -15.133 -0.945 1.00 88.69 88 GLU A O 1
ATOM 708 N N . HIS A 1 89 ? 3.494 -13.253 -2.005 1.00 90.44 89 HIS A N 1
ATOM 709 C CA . HIS A 1 89 ? 3.714 -12.443 -0.806 1.00 90.44 89 HIS A CA 1
ATOM 710 C C . HIS A 1 89 ? 2.483 -11.625 -0.384 1.00 90.44 89 HIS A C 1
ATOM 712 O O . HIS A 1 89 ? 2.448 -11.115 0.735 1.00 90.44 89 HIS A O 1
ATOM 718 N N . ILE A 1 90 ? 1.440 -11.541 -1.221 1.00 91.31 90 ILE A N 1
ATOM 719 C CA . ILE A 1 90 ? 0.152 -10.901 -0.889 1.00 91.31 90 ILE A CA 1
ATOM 720 C C . ILE A 1 90 ? -0.441 -11.388 0.447 1.00 91.31 90 ILE A C 1
ATOM 722 O O . ILE A 1 90 ? -0.872 -10.540 1.235 1.00 91.31 90 ILE A O 1
ATOM 726 N N . PRO A 1 91 ? -0.490 -12.700 0.763 1.00 91.25 91 PRO A N 1
ATOM 727 C CA . PRO A 1 91 ? -1.048 -13.146 2.034 1.00 91.25 91 PRO A CA 1
ATOM 728 C C . PRO A 1 91 ? -0.259 -12.652 3.250 1.00 91.25 91 PRO A C 1
ATOM 730 O O . PRO A 1 91 ? -0.894 -12.233 4.227 1.00 91.25 91 PRO A O 1
ATOM 733 N N . ASP A 1 92 ? 1.074 -12.649 3.170 1.00 90.25 92 ASP A N 1
ATOM 734 C CA . ASP A 1 92 ? 1.978 -12.187 4.231 1.00 90.25 92 ASP A CA 1
ATOM 735 C C . ASP A 1 92 ? 1.924 -10.661 4.401 1.00 90.25 92 ASP A C 1
ATOM 737 O O . ASP A 1 92 ? 1.622 -10.174 5.494 1.00 90.25 92 ASP A O 1
ATOM 741 N N . ALA A 1 93 ? 2.059 -9.912 3.297 1.00 90.81 93 ALA A N 1
ATOM 742 C CA . ALA A 1 93 ? 1.851 -8.460 3.248 1.00 90.81 93 ALA A CA 1
ATOM 743 C C . ALA A 1 93 ? 0.503 -8.094 3.878 1.00 90.81 93 ALA A C 1
ATOM 745 O O . ALA A 1 93 ? 0.386 -7.246 4.761 1.00 90.81 93 ALA A O 1
ATOM 746 N N . GLY A 1 94 ? -0.500 -8.854 3.453 1.00 90.12 94 GLY A N 1
ATOM 747 C CA . GLY A 1 94 ? -1.821 -8.977 4.009 1.00 90.12 94 GLY A CA 1
ATOM 748 C C . GLY A 1 94 ? -1.900 -8.949 5.536 1.00 90.12 94 GLY A C 1
ATOM 749 O O . GLY A 1 94 ? -2.554 -8.099 6.138 1.00 90.12 94 GLY A O 1
ATOM 750 N N . ALA A 1 95 ? -1.281 -9.952 6.153 1.00 90.56 95 ALA A N 1
ATOM 751 C CA . ALA A 1 95 ? -1.305 -10.137 7.596 1.00 90.56 95 ALA A CA 1
ATOM 752 C C . ALA A 1 95 ? -0.546 -9.016 8.320 1.00 90.56 95 ALA A C 1
ATOM 754 O O . ALA A 1 95 ? -0.990 -8.550 9.368 1.00 90.56 95 ALA A O 1
ATOM 755 N N . ARG A 1 96 ? 0.566 -8.551 7.742 1.00 90.62 96 ARG A N 1
ATOM 756 C CA . ARG A 1 96 ? 1.407 -7.498 8.316 1.00 90.62 96 ARG A CA 1
ATOM 757 C C . ARG A 1 96 ? 0.702 -6.141 8.361 1.00 90.62 96 ARG A C 1
ATOM 759 O O . ARG A 1 96 ? 0.757 -5.485 9.394 1.00 90.62 96 ARG A O 1
ATOM 766 N N . ILE A 1 97 ? 0.003 -5.757 7.291 1.00 89.69 97 ILE A N 1
ATOM 767 C CA . ILE A 1 97 ? -0.797 -4.518 7.241 1.00 89.69 97 ILE A CA 1
ATOM 768 C C . 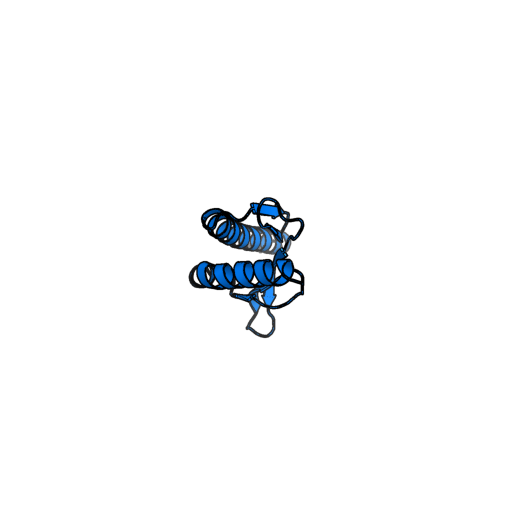ILE A 1 97 ? -1.934 -4.577 8.259 1.00 89.69 97 ILE A C 1
ATOM 770 O O . ILE A 1 97 ? -2.133 -3.631 9.012 1.00 89.69 97 ILE A O 1
ATOM 774 N N . ALA A 1 98 ? -2.652 -5.703 8.329 1.00 88.19 98 ALA A N 1
ATOM 775 C CA . ALA A 1 98 ? -3.716 -5.872 9.315 1.00 88.19 98 ALA A CA 1
ATOM 776 C C . ALA A 1 98 ? -3.181 -5.748 10.753 1.00 88.19 98 ALA A C 1
ATOM 778 O O . ALA A 1 98 ? -3.812 -5.107 11.589 1.00 88.19 98 ALA A O 1
ATOM 779 N N . ALA A 1 99 ? -2.003 -6.314 11.032 1.00 89.00 99 ALA A N 1
ATOM 780 C CA . ALA A 1 99 ? -1.353 -6.184 12.331 1.00 89.00 99 ALA A CA 1
ATOM 781 C C . ALA A 1 99 ? -0.941 -4.734 12.647 1.00 89.00 99 ALA A C 1
ATOM 783 O O . ALA A 1 99 ? -1.200 -4.277 13.758 1.00 89.00 99 ALA A O 1
ATOM 784 N N . ASP A 1 100 ? -0.350 -4.000 11.693 1.00 86.75 100 ASP A N 1
ATOM 785 C CA . ASP A 1 100 ? 0.025 -2.588 11.898 1.00 86.75 100 ASP A CA 1
ATOM 786 C C . ASP A 1 100 ? -1.216 -1.724 12.149 1.00 86.75 100 ASP A C 1
ATOM 788 O O . ASP A 1 100 ? -1.255 -0.967 13.113 1.00 86.75 100 ASP A O 1
ATOM 792 N N . LEU A 1 101 ? -2.271 -1.915 11.354 1.00 85.94 101 LEU A N 1
ATOM 793 C CA . LEU A 1 101 ? -3.529 -1.183 11.489 1.00 85.94 101 LEU A CA 1
ATOM 794 C C . LEU A 1 101 ? -4.245 -1.481 12.818 1.00 85.94 101 LEU A C 1
ATOM 796 O O . LEU A 1 101 ? -4.871 -0.597 13.396 1.00 85.94 101 LEU A O 1
ATOM 800 N N . HIS A 1 102 ? -4.150 -2.710 13.332 1.00 84.38 102 HIS A N 1
ATOM 801 C CA . HIS A 1 102 ? -4.634 -3.044 14.675 1.00 84.38 102 HIS A CA 1
ATOM 802 C C . HIS A 1 102 ? -3.784 -2.406 15.781 1.00 84.38 102 HIS A C 1
ATOM 804 O O . HIS A 1 102 ? -4.333 -1.994 16.799 1.00 84.38 102 HIS A O 1
ATOM 810 N N . ALA A 1 103 ? -2.463 -2.330 15.598 1.00 85.12 103 ALA A N 1
ATOM 811 C CA . ALA A 1 103 ? -1.559 -1.711 16.564 1.00 85.12 103 ALA A CA 1
ATOM 812 C C . ALA A 1 103 ? -1.754 -0.189 16.646 1.00 85.12 103 ALA A C 1
ATOM 814 O O . ALA A 1 103 ? -1.644 0.378 17.729 1.00 85.12 103 ALA A O 1
ATOM 815 N N . GLN A 1 104 ? -2.085 0.462 15.526 1.00 80.44 104 GLN A N 1
ATOM 816 C CA . GLN A 1 104 ? -2.438 1.883 15.502 1.00 80.44 104 GLN A CA 1
ATOM 817 C C . GLN A 1 104 ? -3.687 2.161 16.364 1.00 80.44 104 GLN A C 1
ATOM 819 O O . GLN A 1 104 ? -3.688 3.123 17.128 1.00 80.44 104 GLN A O 1
ATOM 824 N N . GLN A 1 105 ? -4.683 1.258 16.346 1.00 76.00 105 GLN A N 1
ATOM 825 C CA . GLN A 1 105 ? -5.982 1.458 17.022 1.00 76.00 105 GLN A CA 1
ATOM 826 C C . GLN A 1 105 ? -5.924 1.369 18.543 1.00 76.00 105 GLN A C 1
ATOM 828 O O . GLN A 1 105 ? -6.913 1.642 19.228 1.00 76.00 105 GLN A O 1
ATOM 833 N N . GLN A 1 106 ? -4.804 0.886 19.068 1.00 66.50 106 GLN A N 1
ATOM 834 C CA . GLN A 1 106 ? -4.5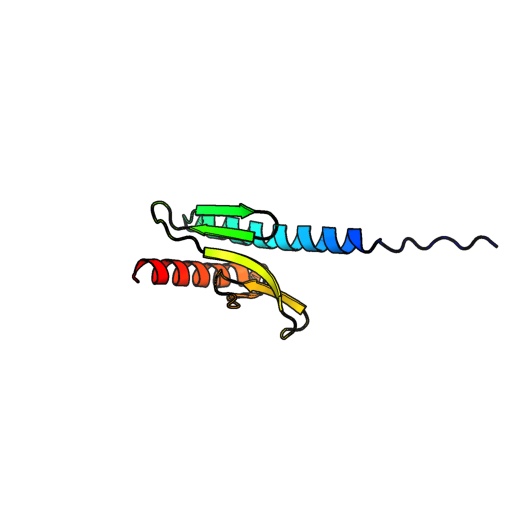79 0.679 20.493 1.00 66.50 106 GLN A CA 1
ATOM 835 C C . GLN A 1 106 ? -3.691 1.769 21.101 1.00 66.50 106 GLN A C 1
ATOM 837 O O . GLN A 1 106 ? -3.338 1.657 22.277 1.00 66.50 106 GLN A O 1
ATOM 842 N N . SER A 1 107 ? -3.314 2.777 20.307 1.00 57.72 107 SER A N 1
ATOM 843 C CA . SER A 1 107 ? -2.362 3.818 20.688 1.00 57.72 107 SER A CA 1
ATOM 844 C C . SER A 1 107 ? -3.005 5.137 21.103 1.00 57.72 107 SER A C 1
ATOM 846 O O . SER A 1 107 ? -4.194 5.376 20.804 1.00 57.72 107 SER A O 1
#

Solvent-accessible surface area (backbone atoms only — not comparable to full-atom values): 6173 Å² total; per-residue (Å²): 138,83,81,77,81,74,89,66,79,52,73,65,59,56,53,52,51,47,51,52,48,39,42,52,46,45,49,53,44,40,54,56,40,43,75,71,67,32,42,62,48,81,51,97,65,33,30,38,38,27,50,78,97,51,94,59,67,44,40,35,33,60,46,63,34,75,96,62,80,53,41,48,23,32,24,41,70,82,73,43,81,68,35,54,64,45,83,87,35,38,66,57,35,47,53,52,52,54,50,52,58,55,56,60,74,75,108

Sequence (107 aa):
MTYREQDHPQPSDLQDRDAHEVQRRLAALGAHMRGRRLDTDLNDGSLSVAVPGKPEVDTITCRPRPSDGDRYWYWNGKKQPIAQAEPEHIPDAGARIAADLHAQQQS